Protein AF-A0A3D1A0R5-F1 (afdb_monomer_lite)

Secondary structure (DSSP, 8-state):
--PPPPP-S-GGGSPP-S-SSHHHHHHHHHT-HHHHHHH-HHHHHHHHHHHHHHHHHHHTS--HHHHHHTS---

Radius of gyration: 18.29 Å; chains: 1; bounding box: 26×51×34 Å

Structure (mmCIF, N/CA/C/O backbone):
data_AF-A0A3D1A0R5-F1
#
_entry.id   AF-A0A3D1A0R5-F1
#
loop_
_atom_site.group_PDB
_atom_site.id
_atom_site.type_symbol
_atom_site.label_atom_id
_atom_site.label_alt_id
_atom_site.label_comp_id
_atom_site.label_asym_id
_atom_site.label_entity_id
_atom_site.label_seq_id
_atom_site.pdbx_PDB_ins_code
_atom_site.Cartn_x
_atom_site.Cartn_y
_atom_site.Cartn_z
_atom_site.occupancy
_atom_site.B_iso_or_equiv
_atom_site.auth_seq_id
_atom_site.auth_comp_id
_atom_site.auth_asym_id
_atom_site.auth_atom_id
_atom_site.pdbx_PDB_model_num
ATOM 1 N N . MET A 1 1 ? 9.814 -15.717 -16.373 1.00 67.88 1 MET A N 1
ATOM 2 C CA . MET A 1 1 ? 9.482 -14.560 -17.239 1.00 67.88 1 MET A CA 1
ATOM 3 C C . MET A 1 1 ? 10.758 -13.811 -17.593 1.00 67.88 1 MET A C 1
ATOM 5 O O . MET A 1 1 ? 11.677 -13.828 -16.784 1.00 67.88 1 MET A O 1
ATOM 9 N N . ARG A 1 2 ? 10.839 -13.191 -18.778 1.00 86.94 2 ARG A N 1
ATOM 10 C CA . ARG A 1 2 ? 11.947 -12.292 -19.144 1.00 86.94 2 ARG A CA 1
ATOM 11 C C . ARG A 1 2 ? 11.437 -10.847 -19.131 1.00 86.94 2 ARG A C 1
ATOM 13 O O . ARG A 1 2 ? 10.321 -10.632 -19.606 1.00 86.94 2 ARG A O 1
ATOM 20 N N . PRO A 1 3 ? 12.196 -9.886 -18.581 1.00 89.38 3 PRO A N 1
ATOM 21 C CA . PRO A 1 3 ? 11.790 -8.489 -18.599 1.00 89.38 3 PRO A CA 1
ATOM 22 C C . PRO A 1 3 ? 11.694 -7.973 -20.040 1.00 89.38 3 PRO A C 1
ATOM 24 O O . PRO A 1 3 ? 12.383 -8.459 -20.940 1.00 89.38 3 PRO A O 1
ATOM 27 N N . ARG A 1 4 ? 10.820 -6.985 -20.253 1.00 91.50 4 ARG A N 1
ATOM 28 C CA . ARG A 1 4 ? 10.725 -6.269 -21.532 1.00 91.50 4 ARG A CA 1
ATOM 29 C C . ARG A 1 4 ? 11.976 -5.416 -21.777 1.00 91.50 4 ARG A C 1
ATOM 31 O O . ARG A 1 4 ? 12.748 -5.163 -20.854 1.00 91.50 4 ARG A O 1
ATOM 38 N N . LYS A 1 5 ? 12.137 -4.928 -23.012 1.00 93.62 5 LYS A N 1
ATOM 39 C CA . LYS A 1 5 ? 13.199 -3.977 -23.375 1.00 93.62 5 LYS A CA 1
ATOM 40 C C . LYS A 1 5 ? 13.148 -2.730 -22.480 1.00 93.62 5 LYS A C 1
ATOM 42 O O . LYS A 1 5 ? 12.055 -2.280 -22.113 1.00 93.62 5 LYS A O 1
ATOM 47 N N . ALA A 1 6 ? 14.328 -2.200 -22.157 1.00 91.62 6 ALA A N 1
ATOM 48 C CA . ALA A 1 6 ? 14.484 -0.949 -21.429 1.00 91.62 6 ALA A CA 1
ATOM 49 C C . ALA A 1 6 ? 13.732 0.196 -22.123 1.00 91.62 6 ALA A C 1
ATOM 51 O O . ALA A 1 6 ? 13.580 0.215 -23.347 1.00 91.62 6 ALA A O 1
ATOM 52 N N . VAL A 1 7 ? 13.211 1.108 -21.307 1.00 91.69 7 VAL A N 1
ATOM 53 C CA . VAL A 1 7 ? 12.681 2.389 -21.775 1.00 91.69 7 VAL A CA 1
ATOM 54 C C . VAL A 1 7 ? 13.856 3.353 -21.816 1.00 91.69 7 VAL A C 1
ATOM 56 O O . VAL A 1 7 ? 14.537 3.490 -20.804 1.00 91.69 7 VAL A O 1
ATOM 59 N N . GLU A 1 8 ? 14.085 3.973 -22.968 1.00 92.62 8 GLU A N 1
ATOM 60 C CA . GLU A 1 8 ? 15.166 4.952 -23.163 1.00 92.62 8 GLU A CA 1
ATOM 61 C C . GLU A 1 8 ? 14.674 6.399 -22.962 1.00 92.62 8 GLU A C 1
ATOM 63 O O . GLU A 1 8 ? 15.474 7.302 -22.733 1.00 92.62 8 GLU A O 1
ATOM 68 N N . ASP A 1 9 ? 13.356 6.616 -23.020 1.00 90.75 9 ASP A N 1
ATOM 69 C CA . ASP A 1 9 ? 12.722 7.918 -22.811 1.00 90.75 9 ASP A CA 1
ATOM 70 C C . ASP A 1 9 ? 12.570 8.258 -21.319 1.00 90.75 9 ASP A C 1
ATOM 72 O O . ASP A 1 9 ? 12.539 7.387 -20.442 1.00 90.75 9 ASP A O 1
ATOM 76 N N . SER A 1 10 ? 12.413 9.548 -21.025 1.00 92.00 10 SER A N 1
ATOM 77 C CA . SER A 1 10 ? 12.137 10.034 -19.674 1.00 92.00 10 SER A CA 1
ATOM 78 C C . SER A 1 10 ? 10.756 9.576 -19.196 1.00 92.00 10 SER A C 1
ATOM 80 O O . SER A 1 10 ? 9.740 9.803 -19.848 1.00 92.00 10 SER A O 1
ATOM 82 N N . ALA A 1 11 ? 10.697 8.982 -18.002 1.00 90.88 11 ALA A N 1
ATOM 83 C CA . ALA A 1 11 ? 9.441 8.536 -17.398 1.00 90.88 11 ALA A CA 1
ATOM 84 C C . ALA A 1 11 ? 8.466 9.685 -17.072 1.00 90.88 11 ALA A C 1
ATOM 86 O O . ALA A 1 11 ? 7.287 9.420 -16.847 1.00 90.88 11 ALA A O 1
ATOM 87 N N . TRP A 1 12 ? 8.939 10.936 -17.048 1.00 91.25 12 TRP A N 1
ATOM 88 C CA . TRP A 1 12 ? 8.093 12.119 -16.863 1.00 91.25 12 TRP A CA 1
ATOM 89 C C . TRP A 1 12 ? 7.214 12.420 -18.079 1.00 91.25 12 TRP A C 1
ATOM 91 O O . TRP A 1 12 ? 6.133 12.976 -17.910 1.00 91.25 12 TRP A O 1
ATOM 101 N N . ASP A 1 13 ? 7.658 12.020 -19.273 1.00 92.94 13 ASP A N 1
ATOM 102 C CA . ASP A 1 13 ? 6.971 12.286 -20.542 1.00 92.94 13 ASP A CA 1
ATOM 103 C C . ASP A 1 13 ? 6.026 11.139 -20.948 1.00 92.94 13 ASP A C 1
ATOM 105 O O . ASP A 1 13 ? 5.382 11.188 -21.995 1.00 92.94 13 ASP A O 1
ATOM 109 N N . LEU A 1 14 ? 5.948 10.085 -20.128 1.00 91.50 14 LEU A N 1
ATOM 110 C CA . LEU A 1 14 ? 5.131 8.901 -20.373 1.00 91.50 14 LEU A CA 1
ATOM 111 C C . LEU A 1 14 ? 3.837 8.922 -19.563 1.00 91.50 14 LEU A C 1
ATOM 113 O O . LEU A 1 14 ? 3.768 9.463 -18.458 1.00 91.50 14 LEU A O 1
ATOM 117 N N . ASP A 1 15 ? 2.833 8.215 -20.081 1.00 91.81 15 ASP A N 1
ATOM 118 C CA . ASP A 1 15 ? 1.579 8.001 -19.367 1.00 91.81 15 ASP A CA 1
ATOM 119 C C . ASP A 1 15 ? 1.817 7.365 -17.996 1.00 91.81 15 ASP A C 1
ATOM 121 O O . ASP A 1 15 ? 2.545 6.375 -17.844 1.00 91.81 15 ASP A O 1
ATOM 125 N N . HIS A 1 16 ? 1.132 7.903 -16.989 1.00 90.94 16 HIS A N 1
ATOM 126 C CA . HIS A 1 16 ? 1.169 7.359 -15.645 1.00 90.94 16 HIS A CA 1
ATOM 127 C C . HIS A 1 16 ? 0.410 6.029 -15.588 1.00 90.94 16 HIS A C 1
ATOM 129 O O . HIS A 1 16 ? -0.785 5.974 -15.866 1.00 90.94 16 HIS A O 1
ATOM 135 N N . LYS A 1 17 ? 1.104 4.955 -15.205 1.00 91.06 17 LYS A N 1
ATOM 136 C CA . LYS A 1 17 ? 0.541 3.590 -15.163 1.00 91.06 17 LYS A CA 1
ATOM 137 C C . LYS A 1 17 ? 0.427 2.999 -13.761 1.00 91.06 17 LYS A C 1
ATOM 139 O O . LYS A 1 17 ? -0.058 1.882 -13.619 1.00 91.06 17 LYS A O 1
ATOM 144 N N . LEU A 1 18 ? 0.925 3.702 -12.746 1.00 93.31 18 LEU A N 1
ATOM 145 C CA . LEU A 1 18 ? 0.852 3.255 -11.360 1.00 93.31 18 LEU A CA 1
ATOM 146 C C . LEU A 1 18 ? -0.436 3.764 -10.700 1.00 93.31 18 LEU A C 1
ATOM 148 O O . LEU A 1 18 ? -0.957 4.805 -11.106 1.00 93.31 18 LEU A O 1
ATOM 152 N N . PRO A 1 19 ? -0.950 3.048 -9.688 1.00 96.06 19 PRO A N 1
ATOM 153 C CA . PRO A 1 19 ? -2.088 3.523 -8.918 1.00 96.06 19 PRO A CA 1
ATOM 154 C C . PRO A 1 19 ? -1.773 4.872 -8.264 1.00 96.06 19 PRO A C 1
ATOM 156 O O . PRO A 1 19 ? -0.685 5.090 -7.727 1.00 96.06 19 PRO A O 1
ATOM 159 N N . ARG A 1 20 ? -2.746 5.785 -8.298 1.00 94.69 20 ARG A N 1
ATOM 160 C CA . ARG A 1 20 ? -2.605 7.161 -7.786 1.00 94.69 20 ARG A CA 1
ATOM 161 C C . ARG A 1 20 ? -2.870 7.258 -6.292 1.00 94.69 20 ARG A C 1
ATOM 163 O O . ARG A 1 20 ? -2.551 8.271 -5.676 1.00 94.69 20 ARG A O 1
ATOM 170 N N . SER A 1 21 ? -3.479 6.226 -5.715 1.00 95.50 21 SER A N 1
ATOM 171 C CA . SER A 1 21 ? -3.836 6.184 -4.302 1.00 95.50 21 SER A CA 1
ATOM 172 C C . SER A 1 21 ? -3.467 4.855 -3.658 1.00 95.50 21 SER A C 1
ATOM 174 O O . SER A 1 21 ? -3.400 3.806 -4.309 1.00 95.50 21 SER A O 1
ATOM 176 N N . LEU A 1 22 ? -3.289 4.884 -2.335 1.00 95.88 22 LEU A N 1
ATOM 177 C CA . LEU A 1 22 ? -3.091 3.659 -1.569 1.00 95.88 22 LEU A CA 1
ATOM 178 C C . LEU A 1 22 ? -4.344 2.773 -1.614 1.00 95.88 22 LEU A C 1
ATOM 180 O O . LEU A 1 22 ? -4.213 1.558 -1.656 1.00 95.88 22 LEU A O 1
ATOM 184 N N . ARG A 1 23 ? -5.551 3.352 -1.689 1.00 95.69 23 ARG A N 1
ATOM 185 C CA . ARG A 1 23 ? -6.803 2.587 -1.807 1.00 95.69 23 ARG A CA 1
ATOM 186 C C . ARG A 1 23 ? -6.821 1.737 -3.080 1.00 95.69 23 ARG A C 1
ATOM 188 O O . ARG A 1 23 ? -6.976 0.527 -2.991 1.00 95.69 23 ARG A O 1
ATOM 195 N N . GLU A 1 24 ? -6.538 2.360 -4.220 1.00 96.81 24 GLU A N 1
ATOM 196 C CA . GLU A 1 24 ? -6.416 1.675 -5.514 1.00 96.81 24 GLU A CA 1
ATOM 197 C C . GLU A 1 24 ? -5.307 0.612 -5.495 1.00 96.81 24 GLU A C 1
ATOM 199 O O . GLU A 1 24 ? -5.490 -0.503 -5.977 1.00 96.81 24 GLU A O 1
ATOM 204 N N . SER A 1 25 ? -4.170 0.925 -4.866 1.00 97.50 25 SER A N 1
ATOM 205 C CA . SER A 1 25 ? -3.061 -0.023 -4.707 1.00 97.50 25 SER A CA 1
ATOM 206 C C . SER A 1 25 ? -3.471 -1.274 -3.924 1.00 97.50 25 SER A C 1
ATOM 208 O O . SER A 1 25 ? -3.096 -2.381 -4.302 1.00 97.50 25 SER A O 1
ATOM 210 N N . LEU A 1 26 ? -4.242 -1.116 -2.842 1.00 97.56 26 LEU A N 1
ATOM 211 C CA . LEU A 1 26 ? -4.725 -2.237 -2.029 1.00 97.56 26 LEU A CA 1
ATOM 212 C C . LEU A 1 26 ? -5.742 -3.094 -2.784 1.00 97.56 26 LEU A C 1
ATOM 214 O O . LEU A 1 26 ? -5.746 -4.315 -2.617 1.00 97.56 26 LEU A O 1
ATOM 218 N N . ASP A 1 27 ? -6.575 -2.480 -3.621 1.00 96.81 27 ASP A N 1
ATOM 219 C CA . ASP A 1 27 ? -7.545 -3.207 -4.437 1.00 96.81 27 ASP A CA 1
ATOM 220 C C . ASP A 1 27 ? -6.829 -4.050 -5.506 1.00 96.81 27 ASP A C 1
ATOM 222 O O . ASP A 1 27 ? -7.094 -5.247 -5.618 1.00 96.81 27 ASP A O 1
ATOM 226 N N . LEU A 1 28 ? -5.827 -3.483 -6.192 1.00 97.56 28 LEU A N 1
ATOM 227 C CA . LEU A 1 28 ? -4.969 -4.224 -7.129 1.00 97.56 28 LEU A CA 1
ATOM 228 C C . LEU A 1 28 ? -4.163 -5.335 -6.442 1.00 97.56 28 LEU A C 1
ATOM 230 O O . LEU A 1 28 ? -4.034 -6.432 -6.980 1.00 97.56 28 LEU A O 1
ATOM 234 N N . PHE A 1 29 ? -3.630 -5.067 -5.249 1.00 97.50 29 PHE A N 1
ATOM 235 C CA . PHE A 1 29 ? -2.863 -6.043 -4.476 1.00 97.50 29 PHE A CA 1
ATOM 236 C C . PHE A 1 29 ? -3.725 -7.234 -4.046 1.00 97.50 29 PHE A C 1
ATOM 238 O O . PHE A 1 29 ? -3.302 -8.379 -4.184 1.00 97.50 29 PHE A O 1
ATOM 245 N N . THR A 1 30 ? -4.953 -6.974 -3.587 1.00 96.50 30 THR A N 1
ATOM 246 C CA . THR A 1 30 ? -5.887 -8.031 -3.171 1.00 96.50 30 THR A CA 1
ATOM 247 C C . THR A 1 30 ? -6.403 -8.838 -4.369 1.00 96.50 30 THR A C 1
ATOM 249 O O . THR A 1 30 ? -6.683 -10.022 -4.226 1.00 96.50 30 THR A O 1
ATOM 252 N N . ALA A 1 31 ? -6.495 -8.225 -5.554 1.00 97.25 31 ALA A N 1
ATOM 253 C CA . ALA A 1 31 ? -6.899 -8.896 -6.792 1.00 97.25 31 ALA A CA 1
ATOM 254 C C . ALA A 1 31 ? -5.779 -9.731 -7.451 1.00 97.25 31 ALA A C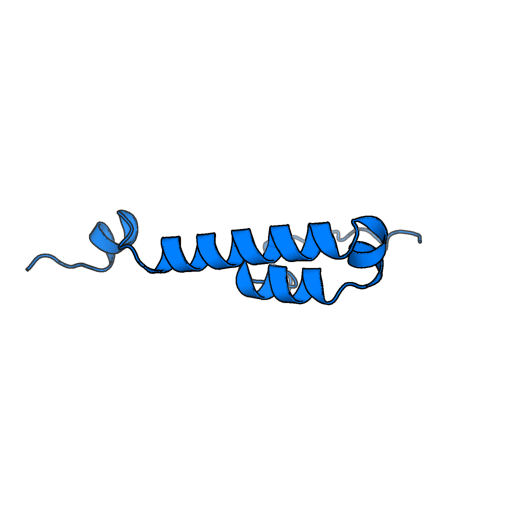 1
ATOM 256 O O . ALA A 1 31 ? -6.032 -10.450 -8.417 1.00 97.25 31 ALA A O 1
ATOM 257 N N . CYS A 1 32 ? -4.532 -9.636 -6.978 1.00 97.81 32 CYS A N 1
ATOM 258 C CA . CYS A 1 32 ? -3.399 -10.332 -7.579 1.00 97.81 32 CYS A CA 1
ATOM 259 C C . CYS A 1 32 ? -3.228 -11.741 -6.988 1.00 97.81 32 CYS A C 1
ATOM 261 O O . CYS A 1 32 ? -2.423 -11.938 -6.079 1.00 97.81 32 CYS A O 1
AT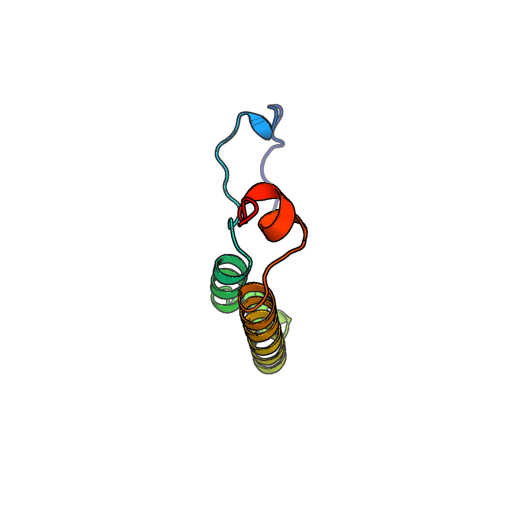OM 263 N N . GLU A 1 33 ? -3.943 -12.728 -7.538 1.00 97.56 33 GLU A N 1
ATOM 264 C CA . GLU A 1 33 ? -3.899 -14.135 -7.091 1.00 97.56 33 GLU A CA 1
ATOM 265 C C . GLU A 1 33 ? -2.472 -14.682 -6.884 1.00 97.56 33 GLU A C 1
ATOM 267 O O . GLU A 1 33 ? -2.203 -15.186 -5.797 1.00 97.56 33 GLU A O 1
ATOM 272 N N . PRO A 1 34 ? -1.495 -14.490 -7.802 1.00 97.62 34 PRO A N 1
ATOM 273 C CA . PRO A 1 34 ? -0.143 -15.019 -7.593 1.00 97.62 34 PRO A CA 1
ATOM 274 C C . PRO A 1 34 ? 0.561 -14.444 -6.359 1.00 97.62 34 PRO A C 1
ATOM 276 O O . PRO A 1 34 ? 1.404 -15.100 -5.751 1.00 97.62 34 PRO A O 1
ATOM 279 N N . VAL A 1 35 ? 0.248 -13.197 -6.003 1.00 96.81 35 VAL A N 1
ATOM 280 C CA . VAL A 1 35 ? 0.803 -12.532 -4.821 1.00 96.81 35 VAL A CA 1
ATOM 281 C C . VAL A 1 35 ? 0.077 -12.992 -3.562 1.00 96.81 35 VAL A C 1
ATOM 283 O O . VAL A 1 35 ? 0.726 -13.222 -2.542 1.00 96.81 35 VAL A O 1
ATOM 286 N N . VAL A 1 36 ? -1.245 -13.165 -3.635 1.00 98.00 36 VAL A N 1
ATOM 287 C CA . VAL A 1 36 ? -2.051 -13.709 -2.536 1.00 98.00 36 VAL A CA 1
ATOM 288 C C . VAL A 1 36 ? -1.612 -15.129 -2.193 1.00 98.00 36 VAL A C 1
ATOM 290 O O . VAL A 1 36 ? -1.386 -15.417 -1.020 1.00 98.00 36 VAL A O 1
ATOM 293 N N . ASP A 1 37 ? -1.399 -15.977 -3.195 1.00 97.94 37 ASP A N 1
ATOM 294 C CA . ASP A 1 37 ? -0.942 -17.355 -3.011 1.00 97.94 37 ASP A CA 1
ATOM 295 C C . ASP A 1 37 ? 0.469 -17.413 -2.417 1.00 97.94 37 ASP A C 1
ATOM 297 O O . ASP A 1 37 ? 0.750 -18.224 -1.535 1.00 97.94 37 ASP A O 1
ATOM 301 N N . LEU A 1 38 ? 1.358 -16.520 -2.865 1.00 98.06 38 LEU A N 1
ATOM 302 C CA . LEU A 1 38 ? 2.734 -16.451 -2.379 1.00 98.06 38 LEU A CA 1
ATOM 303 C C . LEU A 1 38 ? 2.818 -15.995 -0.916 1.00 98.06 38 LEU A C 1
ATOM 305 O O . LEU A 1 38 ? 3.614 -16.528 -0.144 1.00 98.06 38 LEU A O 1
ATOM 309 N N . LEU A 1 39 ? 2.048 -14.969 -0.549 1.00 97.69 39 LEU A N 1
ATOM 310 C CA . LEU A 1 39 ? 2.115 -14.341 0.774 1.00 97.69 39 LEU A CA 1
ATOM 311 C C . LEU A 1 39 ? 1.144 -14.966 1.784 1.00 97.69 39 LEU A C 1
ATOM 313 O O . LEU A 1 39 ? 1.320 -14.809 2.993 1.00 97.69 39 LEU A O 1
ATOM 317 N N . GLY A 1 40 ? 0.132 -15.678 1.297 1.00 98.12 40 GLY A N 1
ATOM 318 C CA . GLY A 1 40 ? -0.947 -16.264 2.074 1.00 98.12 40 GLY A CA 1
ATOM 319 C C . GLY A 1 40 ? -2.125 -15.308 2.274 1.00 98.12 40 GLY A C 1
ATOM 320 O O . GLY A 1 40 ? -1.974 -14.158 2.698 1.00 98.12 40 GLY A O 1
ATOM 321 N N . GLU A 1 41 ? -3.334 -15.832 2.066 1.00 97.44 41 GLU A N 1
ATOM 322 C CA . GLU A 1 41 ? -4.598 -15.087 2.151 1.00 97.44 41 GLU A CA 1
ATOM 323 C C . GLU A 1 41 ? -4.771 -14.353 3.489 1.00 97.44 41 GLU A C 1
ATOM 325 O O . GLU A 1 41 ? -5.101 -13.166 3.531 1.00 97.44 41 GLU A O 1
ATOM 330 N N . ARG A 1 42 ? -4.469 -15.028 4.608 1.00 98.06 42 ARG A N 1
ATOM 331 C CA . ARG A 1 42 ? -4.573 -14.432 5.948 1.00 98.06 42 ARG A CA 1
ATOM 332 C C . ARG A 1 42 ? -3.668 -13.210 6.103 1.00 98.06 42 ARG A C 1
ATOM 334 O O . ARG A 1 42 ? -4.082 -12.227 6.716 1.00 98.06 42 ARG A O 1
ATOM 341 N N . PHE A 1 43 ? -2.442 -13.277 5.587 1.00 98.25 43 PHE A N 1
ATOM 342 C CA . PHE A 1 43 ? -1.491 -12.174 5.688 1.00 98.25 43 PHE A CA 1
ATOM 343 C C . PHE A 1 43 ? -1.966 -10.980 4.863 1.00 98.25 43 PHE A C 1
ATOM 345 O O . PHE A 1 43 ? -2.071 -9.874 5.398 1.00 98.25 43 PHE A O 1
ATOM 352 N N . VAL A 1 44 ? -2.317 -11.217 3.595 1.00 98.25 44 VAL A N 1
ATOM 353 C CA . VAL A 1 44 ? -2.812 -10.170 2.692 1.00 98.25 44 VAL A CA 1
ATOM 354 C C . VAL A 1 44 ? -4.039 -9.485 3.280 1.00 98.25 44 VAL A C 1
ATOM 356 O O . VAL A 1 44 ? -4.081 -8.257 3.339 1.00 98.25 44 VAL A O 1
ATOM 359 N N . LYS A 1 45 ? -4.995 -10.258 3.806 1.00 97.88 45 LYS A N 1
ATOM 360 C CA . LYS A 1 45 ? -6.198 -9.704 4.425 1.00 97.88 45 LYS A CA 1
ATOM 361 C C . LYS A 1 45 ? -5.867 -8.762 5.586 1.00 97.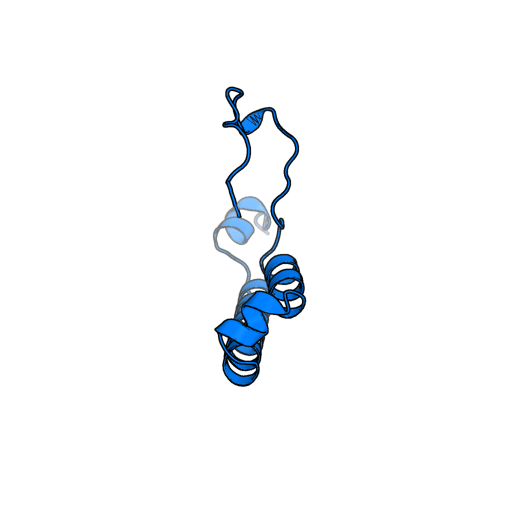88 45 LYS A C 1
ATOM 363 O O . LYS A 1 45 ? -6.360 -7.637 5.620 1.00 97.88 45 LYS A O 1
ATOM 368 N N . VAL A 1 46 ? -5.038 -9.206 6.534 1.00 98.44 46 VAL A N 1
ATOM 369 C CA . VAL A 1 46 ? -4.685 -8.401 7.715 1.00 98.44 46 VAL A CA 1
ATOM 370 C C . VAL A 1 46 ? -3.939 -7.133 7.309 1.00 98.44 46 VAL A C 1
ATOM 372 O O . VAL A 1 46 ? -4.253 -6.056 7.815 1.00 98.44 46 VAL A O 1
ATOM 375 N N . LEU A 1 47 ? -2.991 -7.239 6.375 1.00 98.19 47 LEU A N 1
ATOM 376 C CA . LEU A 1 47 ? -2.264 -6.086 5.855 1.00 98.19 47 LEU A CA 1
ATOM 377 C C . LEU A 1 47 ? -3.229 -5.071 5.231 1.00 98.19 47 LEU A C 1
ATOM 379 O O . LEU A 1 47 ? -3.208 -3.901 5.611 1.00 98.19 47 LEU A O 1
ATOM 383 N N . CYS A 1 48 ? -4.098 -5.510 4.318 1.00 98.06 48 CYS A N 1
ATOM 384 C CA . CYS A 1 48 ? -5.063 -4.633 3.660 1.00 98.06 48 CYS A CA 1
ATOM 385 C C . CYS A 1 48 ? -6.019 -3.969 4.658 1.00 98.06 48 CYS A C 1
ATOM 387 O O . CYS A 1 48 ? -6.279 -2.772 4.541 1.00 98.06 48 CYS A O 1
ATOM 389 N N . ASP A 1 49 ? -6.504 -4.706 5.660 1.00 98.12 49 ASP A N 1
ATOM 390 C CA . ASP A 1 49 ? -7.390 -4.165 6.696 1.00 98.12 49 ASP A CA 1
ATOM 391 C C . ASP A 1 49 ? -6.699 -3.065 7.522 1.00 98.12 49 ASP A C 1
ATOM 393 O O . ASP A 1 49 ? -7.302 -2.026 7.798 1.00 98.12 49 ASP A O 1
ATOM 397 N N . ILE A 1 50 ? -5.431 -3.262 7.901 1.00 98.50 50 ILE A N 1
ATOM 398 C CA . ILE A 1 50 ? -4.644 -2.247 8.621 1.00 98.50 50 ILE A CA 1
ATOM 399 C C . ILE A 1 50 ? -4.452 -1.011 7.741 1.00 98.50 50 ILE A C 1
ATOM 401 O O . ILE A 1 50 ? -4.764 0.099 8.169 1.00 98.50 50 ILE A O 1
ATOM 405 N N . ARG A 1 51 ? -4.005 -1.192 6.493 1.00 98.38 51 ARG A N 1
ATOM 406 C CA . ARG A 1 51 ? -3.735 -0.071 5.581 1.00 98.38 51 ARG A CA 1
ATOM 407 C C . ARG A 1 51 ? -4.987 0.737 5.250 1.00 98.38 51 ARG A C 1
ATOM 409 O O . ARG A 1 51 ? -4.909 1.957 5.167 1.00 98.38 51 ARG A O 1
ATOM 416 N N . ARG A 1 52 ? -6.153 0.098 5.110 1.00 97.75 52 ARG A N 1
ATOM 417 C CA . ARG A 1 52 ? -7.423 0.819 4.911 1.00 97.75 52 ARG A CA 1
ATOM 418 C C . ARG A 1 52 ? -7.757 1.717 6.102 1.00 97.75 52 ARG A C 1
ATOM 420 O O . ARG A 1 52 ? -8.079 2.884 5.896 1.00 97.75 52 ARG A O 1
ATOM 427 N N . ARG A 1 53 ? -7.591 1.210 7.328 1.00 98.06 53 ARG A N 1
ATOM 428 C CA . ARG A 1 53 ? -7.801 1.993 8.557 1.00 98.06 53 ARG A CA 1
ATOM 429 C C . ARG A 1 53 ? -6.809 3.143 8.694 1.00 98.06 53 ARG A C 1
ATOM 431 O O . ARG A 1 53 ? -7.199 4.221 9.123 1.00 98.06 53 ARG A O 1
ATOM 438 N N . GLU A 1 54 ? -5.548 2.941 8.312 1.00 97.88 54 GLU A N 1
ATOM 439 C CA . GLU A 1 54 ? -4.541 4.012 8.306 1.00 97.88 54 GLU A CA 1
ATOM 440 C C . GLU A 1 54 ? -4.947 5.164 7.378 1.00 97.88 54 GLU A C 1
ATOM 442 O O . GLU A 1 54 ? -4.851 6.326 7.767 1.00 97.88 54 GLU A O 1
ATOM 447 N N . ILE A 1 55 ? -5.449 4.854 6.176 1.00 96.69 55 ILE A N 1
ATOM 448 C CA . ILE A 1 55 ? -5.927 5.873 5.228 1.00 96.69 55 ILE A CA 1
ATOM 449 C C . ILE A 1 55 ? -7.137 6.609 5.798 1.00 96.69 55 ILE A C 1
ATOM 451 O O . ILE A 1 55 ? -7.190 7.830 5.730 1.00 96.69 55 ILE A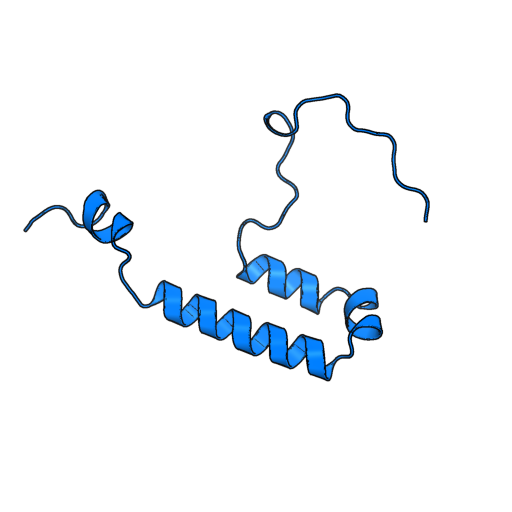 O 1
ATOM 455 N N . GLU A 1 56 ? -8.106 5.883 6.358 1.00 96.19 56 GLU A N 1
ATOM 456 C CA . GLU A 1 56 ? -9.303 6.485 6.958 1.00 96.19 56 GLU A CA 1
ATOM 457 C C . GLU A 1 56 ? -8.945 7.414 8.121 1.00 96.19 56 GLU A C 1
ATOM 459 O O . GLU A 1 56 ? -9.451 8.532 8.194 1.00 96.19 56 GLU A O 1
ATOM 464 N N . ALA A 1 57 ? -8.018 6.992 8.985 1.00 95.81 57 ALA A N 1
ATOM 465 C CA . ALA A 1 57 ? -7.509 7.819 10.069 1.00 95.81 57 ALA A CA 1
ATOM 466 C C . ALA A 1 57 ? -6.796 9.073 9.538 1.00 95.81 57 ALA A C 1
ATOM 468 O O . ALA A 1 57 ? -7.072 10.174 10.012 1.00 95.81 57 ALA A O 1
ATOM 469 N N . PHE A 1 58 ? -5.936 8.934 8.524 1.00 93.62 58 PHE A N 1
ATOM 470 C CA . PHE A 1 58 ? -5.259 10.069 7.893 1.00 93.62 58 PHE A CA 1
ATOM 471 C C . PHE A 1 58 ? -6.252 11.058 7.267 1.00 93.62 58 PHE A C 1
ATOM 473 O O . PHE A 1 58 ? -6.139 12.258 7.484 1.00 93.62 58 PHE A O 1
ATOM 480 N N . SER A 1 59 ? -7.265 10.568 6.551 1.00 92.44 59 SER A N 1
ATOM 481 C CA . SER A 1 59 ? -8.292 11.411 5.925 1.00 92.44 59 SER A CA 1
ATOM 482 C C . SER A 1 59 ? -9.248 12.074 6.922 1.00 92.44 59 SER A C 1
ATOM 484 O O . SER A 1 59 ? -10.010 12.953 6.531 1.00 92.44 59 SER A O 1
ATOM 486 N N . SER A 1 60 ? -9.240 11.661 8.192 1.00 93.81 60 SER A N 1
ATOM 487 C CA . SER A 1 60 ? -10.099 12.236 9.235 1.00 93.81 60 SER A CA 1
ATOM 488 C C . SER A 1 60 ? -9.507 13.470 9.923 1.00 93.81 60 SER A C 1
ATOM 490 O O . SER A 1 60 ? -10.190 14.107 10.727 1.00 93.81 60 SER A O 1
ATOM 492 N N . VAL A 1 61 ? -8.250 13.816 9.630 1.00 94.94 61 VAL A N 1
ATOM 493 C CA . VAL A 1 61 ? -7.543 14.934 10.264 1.00 94.94 61 VAL A CA 1
ATOM 494 C C . VAL A 1 61 ? -7.121 15.977 9.238 1.00 94.94 61 VAL A C 1
ATOM 496 O O . VAL A 1 61 ? -6.757 15.648 8.116 1.00 94.94 61 VAL A O 1
ATOM 499 N N . VAL A 1 62 ? -7.124 17.248 9.647 1.00 90.38 62 VAL A N 1
ATOM 500 C CA . VAL A 1 62 ? -6.585 18.343 8.831 1.00 90.38 62 VAL A CA 1
ATOM 501 C C . VAL A 1 62 ? -5.070 18.371 8.978 1.00 90.38 62 VAL A C 1
ATOM 503 O O . VAL A 1 62 ? -4.544 18.574 10.079 1.00 90.38 62 VAL A O 1
ATOM 506 N N . THR A 1 63 ? -4.365 18.195 7.868 1.00 91.81 63 THR A N 1
ATOM 507 C CA . THR A 1 63 ? -2.904 18.244 7.837 1.00 91.81 63 THR A CA 1
ATOM 508 C C . THR A 1 63 ? -2.387 19.675 8.043 1.00 91.81 63 THR A C 1
ATOM 510 O O . THR A 1 63 ? -3.092 20.646 7.756 1.00 91.81 63 THR A O 1
ATOM 513 N N . PRO A 1 64 ? -1.141 19.859 8.522 1.00 90.06 64 PRO A N 1
ATOM 514 C CA . PRO A 1 64 ? -0.534 21.188 8.615 1.00 90.06 64 PRO A CA 1
ATOM 515 C C . PRO A 1 64 ? -0.525 21.933 7.276 1.00 90.06 64 PRO A C 1
ATOM 517 O O . PRO A 1 64 ? -0.816 23.123 7.251 1.00 90.06 64 PRO A O 1
ATOM 520 N N . TRP A 1 65 ? -0.268 21.220 6.172 1.00 90.19 65 TRP A N 1
ATOM 521 C CA . TRP A 1 65 ? -0.297 21.794 4.828 1.00 90.19 65 TRP A CA 1
ATOM 522 C C . TRP A 1 65 ? -1.698 22.275 4.454 1.00 90.19 65 T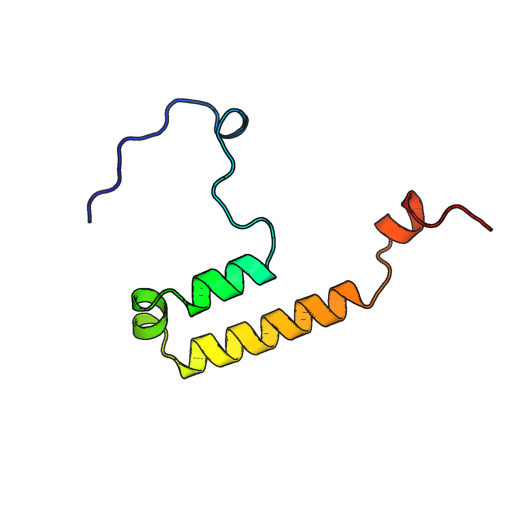RP A C 1
ATOM 524 O O . TRP A 1 65 ? -1.848 23.413 4.023 1.00 90.19 65 TRP A O 1
ATOM 534 N N . GLU A 1 66 ? -2.727 21.449 4.666 1.00 92.12 66 GLU A N 1
ATOM 535 C CA . GLU A 1 66 ? -4.115 21.845 4.401 1.00 92.12 66 GLU A CA 1
ATOM 536 C C . GLU A 1 66 ? -4.533 23.012 5.290 1.00 92.12 66 GLU A C 1
ATOM 538 O O . GLU A 1 66 ? -5.225 23.916 4.839 1.00 92.12 66 GLU A O 1
ATOM 543 N N . ARG A 1 67 ? -4.084 23.051 6.545 1.00 90.69 67 ARG A N 1
ATOM 544 C CA . ARG A 1 67 ? -4.336 24.206 7.406 1.00 90.69 67 ARG A CA 1
ATOM 545 C C . ARG A 1 67 ? -3.697 25.475 6.848 1.00 90.69 67 ARG A C 1
ATOM 547 O O . ARG A 1 67 ? -4.349 26.502 6.818 1.00 90.69 67 ARG A O 1
ATOM 554 N N . GLU A 1 68 ? -2.444 25.408 6.423 1.00 89.81 68 GLU A N 1
ATOM 555 C CA . GLU A 1 68 ? -1.704 26.567 5.913 1.00 89.81 68 GLU A CA 1
ATOM 556 C C . GLU A 1 68 ? -2.206 27.042 4.538 1.00 89.81 68 GLU A C 1
ATOM 558 O O . GLU A 1 68 ? -2.220 28.240 4.272 1.00 89.81 68 GLU A O 1
ATOM 563 N N . HIS A 1 69 ? -2.639 26.120 3.674 1.00 86.81 69 HIS A N 1
ATOM 564 C CA . HIS A 1 69 ? -2.920 26.411 2.264 1.00 86.81 69 HIS A CA 1
ATOM 565 C C . HIS A 1 69 ? -4.403 26.316 1.881 1.00 86.81 69 HIS A C 1
ATOM 567 O O . HIS A 1 69 ? -4.789 26.864 0.850 1.00 86.81 69 HIS A O 1
ATOM 573 N N . LEU A 1 70 ? -5.237 25.627 2.667 1.00 84.31 70 LEU A N 1
ATOM 574 C CA . LEU A 1 70 ? -6.679 25.479 2.413 1.00 84.31 70 LEU A CA 1
ATOM 575 C C . LEU A 1 70 ? -7.554 26.170 3.467 1.00 84.31 70 LEU A C 1
ATOM 577 O O . LEU A 1 70 ? -8.669 26.574 3.140 1.00 84.31 70 LEU A O 1
ATOM 581 N N . LEU A 1 71 ? -7.081 26.339 4.708 1.00 68.88 71 LEU A N 1
ATOM 582 C CA . LEU A 1 71 ? -7.778 27.133 5.724 1.00 68.88 71 LEU A CA 1
ATOM 583 C C . LEU A 1 71 ? -7.213 28.557 5.741 1.00 68.88 71 LEU A C 1
ATOM 585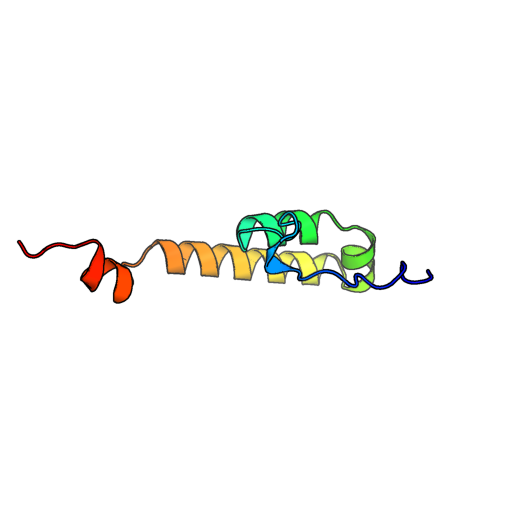 O O . LEU A 1 71 ? -6.346 28.902 6.539 1.00 68.88 71 LEU A O 1
ATOM 589 N N . LEU A 1 72 ? -7.734 29.394 4.840 1.00 58.69 72 LEU A N 1
ATOM 590 C CA . LEU A 1 72 ? -7.582 30.844 4.934 1.00 58.69 72 LEU A CA 1
ATOM 591 C C . LEU A 1 72 ? -8.127 31.310 6.290 1.00 58.69 72 LEU A C 1
ATOM 593 O O . LEU A 1 72 ? -9.240 30.953 6.674 1.00 58.69 72 LEU A O 1
ATOM 597 N N . THR A 1 73 ? -7.310 32.090 6.992 1.00 48.38 73 THR A N 1
ATOM 598 C CA . THR A 1 73 ? -7.610 32.814 8.227 1.00 48.38 73 THR A CA 1
ATOM 599 C C . THR A 1 73 ? -9.063 33.294 8.259 1.00 48.38 73 THR A C 1
ATOM 601 O O . THR A 1 73 ? -9.474 34.055 7.381 1.00 48.38 73 THR A O 1
ATOM 604 N N . VAL A 1 74 ? -9.820 32.870 9.273 1.00 53.81 74 VAL A N 1
ATOM 605 C CA . VAL A 1 74 ? -10.995 33.624 9.738 1.00 53.81 74 VAL A CA 1
ATOM 606 C C . VAL A 1 74 ? -10.532 34.590 10.814 1.00 53.81 74 VAL A C 1
ATOM 608 O O . VAL A 1 74 ? -9.705 34.154 11.649 1.00 53.81 74 VAL A O 1
#

Sequence (74 aa):
MRPRKAVEDSAWDLDHKLPRSLRESLDLFTACEPVVDLLGERFVKVLCDIRRREIEAFSSVVTPWEREHLLLTV

Foldseek 3Di:
DDDDDDDPDDPVPDDDDDDPDPLVVLVVCLVPVVNCVVCDVVRSVVVSVVSVVVVVVVVVDQDPCCCVPVVDDD

pLDDT: mean 92.29, std 9.65, range [48.38, 98.5]